Protein AF-A0A8C6WAV9-F1 (afdb_monomer_lite)

Sequence (94 aa):
CVCPFCQRELDEDSLLDHCITYHRSERRPVSCPLCRLLPNESPNTFDGSLIRHLQVSHTLFYDDFIDFDIIEEALFQRVLDRSLLEYVNHSNTT

Foldseek 3Di:
DAAFPPRDDDDPLVNLVCCCPPVVPPWDQDFDPVVVPDPPDDSPSPPTDPNVVCVPPVCVSPVPPPCVVVVVVVVVVVVVVVVVVVVVVVVVVD

pLDDT: mean 74.4, std 13.04, range [47.69, 92.25]

Structure (mmCIF, N/CA/C/O backbone):
data_AF-A0A8C6WAV9-F1
#
_entry.id   AF-A0A8C6WAV9-F1
#
loop_
_atom_site.group_PDB
_atom_site.id
_atom_site.type_symbol
_atom_site.label_atom_id
_atom_site.label_alt_id
_atom_site.label_comp_id
_atom_site.label_asym_id
_atom_site.label_entity_id
_atom_site.label_seq_id
_atom_site.pdbx_PDB_ins_code
_atom_site.Cartn_x
_atom_site.Cartn_y
_atom_site.Cartn_z
_atom_site.occupancy
_atom_site.B_iso_or_equiv
_atom_site.auth_seq_id
_atom_site.auth_comp_id
_atom_site.auth_asym_id
_atom_site.auth_atom_id
_atom_site.pdbx_PDB_model_num
ATOM 1 N N . CYS A 1 1 ? 6.855 -0.416 -14.117 1.00 83.06 1 CYS A N 1
ATOM 2 C CA . CYS A 1 1 ? 7.545 -1.202 -13.068 1.00 83.06 1 CYS A CA 1
ATOM 3 C C . CYS A 1 1 ? 6.982 -2.619 -12.936 1.00 83.06 1 CYS A C 1
ATOM 5 O O . CYS A 1 1 ? 5.868 -2.878 -13.363 1.00 83.06 1 CYS A O 1
ATOM 7 N N . VAL A 1 2 ? 7.745 -3.548 -12.346 1.00 88.44 2 VAL A N 1
ATOM 8 C CA . VAL A 1 2 ? 7.294 -4.934 -12.106 1.00 88.44 2 VAL A CA 1
ATOM 9 C C . VAL A 1 2 ? 7.018 -5.140 -10.618 1.00 88.44 2 VAL A C 1
ATOM 11 O O . VAL A 1 2 ? 7.869 -4.817 -9.786 1.00 88.44 2 VAL A O 1
ATOM 14 N N . CYS A 1 3 ? 5.852 -5.696 -10.276 1.00 89.44 3 CYS A N 1
ATOM 15 C CA . CYS A 1 3 ? 5.521 -6.058 -8.900 1.00 89.44 3 CYS A CA 1
ATOM 16 C C . CYS A 1 3 ? 6.440 -7.186 -8.402 1.00 89.44 3 CYS A C 1
ATOM 18 O O . CYS A 1 3 ? 6.441 -8.275 -8.980 1.00 89.44 3 CYS A O 1
ATOM 20 N N . PRO A 1 4 ? 7.186 -6.997 -7.301 1.00 87.50 4 PRO A N 1
ATOM 21 C CA . PRO A 1 4 ? 8.124 -8.008 -6.823 1.00 87.50 4 PRO A CA 1
ATOM 22 C C . PRO A 1 4 ? 7.437 -9.248 -6.230 1.00 87.50 4 PRO A C 1
ATOM 24 O O . PRO A 1 4 ? 8.072 -10.294 -6.105 1.00 87.50 4 PRO A O 1
ATOM 27 N N . PHE A 1 5 ? 6.148 -9.165 -5.891 1.00 87.19 5 PHE A N 1
ATOM 28 C CA . PHE A 1 5 ? 5.409 -10.267 -5.275 1.00 87.19 5 PHE A CA 1
ATOM 29 C C . PHE A 1 5 ? 4.764 -11.220 -6.281 1.00 87.19 5 PHE A C 1
ATOM 31 O O . PHE A 1 5 ? 4.768 -12.431 -6.043 1.00 87.19 5 PHE A O 1
ATOM 38 N N . CYS A 1 6 ? 4.228 -10.687 -7.384 1.00 92.12 6 CYS A N 1
ATOM 39 C CA . CYS A 1 6 ? 3.481 -11.449 -8.391 1.00 92.12 6 CYS A CA 1
ATOM 40 C C . CYS A 1 6 ? 4.004 -11.285 -9.828 1.00 92.12 6 CYS A C 1
ATOM 42 O O . CYS A 1 6 ? 3.427 -11.857 -10.746 1.00 92.12 6 CYS A O 1
ATOM 44 N N . GLN A 1 7 ? 5.092 -10.531 -10.026 1.00 91.06 7 GLN A N 1
ATOM 45 C CA . GLN A 1 7 ? 5.743 -10.302 -11.324 1.00 91.06 7 GLN A CA 1
ATOM 46 C C . GLN A 1 7 ? 4.848 -9.630 -12.381 1.00 91.06 7 GLN A C 1
ATOM 48 O O . GLN A 1 7 ? 5.136 -9.691 -13.573 1.00 91.06 7 GLN A O 1
ATOM 53 N N . ARG A 1 8 ? 3.768 -8.960 -11.960 1.00 91.12 8 ARG A N 1
ATOM 54 C CA . ARG A 1 8 ? 2.884 -8.206 -12.855 1.00 91.12 8 ARG A CA 1
ATOM 55 C C . ARG A 1 8 ? 3.527 -6.888 -13.281 1.00 91.12 8 ARG A C 1
ATOM 57 O O . ARG A 1 8 ? 4.040 -6.155 -12.434 1.00 91.12 8 ARG A O 1
ATOM 64 N N . GLU A 1 9 ? 3.458 -6.581 -14.571 1.00 92.25 9 GLU A N 1
ATOM 65 C CA . GLU A 1 9 ? 3.845 -5.276 -15.112 1.00 92.25 9 GLU A CA 1
ATOM 66 C C . GLU A 1 9 ? 2.744 -4.246 -14.835 1.00 92.25 9 GLU A C 1
ATOM 68 O O . GLU A 1 9 ? 1.566 -4.496 -15.097 1.00 92.25 9 GLU A O 1
ATOM 73 N N . LEU A 1 10 ? 3.133 -3.120 -14.243 1.00 89.06 10 LEU A N 1
ATOM 74 C CA . LEU A 1 10 ? 2.261 -2.037 -13.792 1.00 89.06 10 LEU A CA 1
ATOM 75 C C . LEU A 1 10 ? 2.946 -0.697 -14.058 1.00 89.06 10 LEU A C 1
ATOM 77 O O . LEU A 1 10 ? 4.178 -0.612 -14.029 1.00 89.06 10 LEU A O 1
ATOM 81 N N . ASP A 1 11 ? 2.169 0.360 -14.247 1.00 86.75 11 ASP A N 1
ATOM 82 C CA . ASP A 1 11 ? 2.686 1.728 -14.224 1.00 86.75 11 ASP A CA 1
ATOM 83 C C . ASP A 1 11 ? 3.282 2.067 -12.847 1.00 86.75 11 ASP A C 1
ATOM 85 O O . ASP A 1 11 ? 2.978 1.417 -11.841 1.00 86.75 11 ASP A O 1
ATOM 89 N N . GLU A 1 12 ? 4.179 3.052 -12.800 1.00 80.69 12 GLU A N 1
ATOM 90 C CA . GLU A 1 12 ? 4.847 3.457 -11.555 1.00 80.69 12 GLU A CA 1
ATOM 91 C C . GLU A 1 12 ? 3.845 3.916 -10.496 1.00 80.69 12 GLU A C 1
ATOM 93 O O . GLU A 1 12 ? 3.930 3.466 -9.352 1.00 80.69 12 GLU A O 1
ATOM 98 N N . ASP A 1 13 ? 2.850 4.702 -10.906 1.00 78.44 13 ASP A N 1
ATOM 99 C CA . ASP A 1 13 ? 1.765 5.164 -10.045 1.00 78.44 13 ASP A CA 1
ATOM 100 C C . ASP A 1 13 ? 0.928 3.981 -9.526 1.00 78.44 13 ASP A C 1
ATOM 102 O O . ASP A 1 13 ? 0.725 3.805 -8.327 1.00 78.44 13 ASP A O 1
ATOM 106 N N . SER A 1 14 ? 0.544 3.060 -10.412 1.00 83.75 14 SER A N 1
ATOM 107 C CA . SER A 1 14 ? -0.344 1.937 -10.064 1.00 83.75 14 SER A CA 1
ATOM 108 C C . SER A 1 14 ? 0.310 0.856 -9.194 1.00 83.75 14 SER A C 1
ATOM 110 O O . SER A 1 14 ? -0.377 -0.012 -8.648 1.00 83.75 14 SER A O 1
ATOM 112 N N . LEU A 1 15 ? 1.639 0.862 -9.062 1.00 85.81 15 LEU A N 1
ATOM 113 C CA . LEU A 1 15 ? 2.360 -0.156 -8.306 1.00 85.81 15 LEU A CA 1
ATOM 114 C C . LEU A 1 15 ? 2.045 -0.097 -6.804 1.00 85.81 15 LEU A C 1
ATOM 116 O O . LEU A 1 15 ? 1.941 -1.149 -6.165 1.00 85.81 15 LEU A O 1
ATOM 120 N N . LEU A 1 16 ? 1.916 1.110 -6.247 1.00 81.00 16 LEU A N 1
ATOM 121 C CA . LEU A 1 16 ? 1.641 1.318 -4.826 1.00 81.00 16 LEU A CA 1
ATOM 122 C C . LEU A 1 16 ? 0.281 0.727 -4.444 1.00 81.00 16 LEU A C 1
ATOM 124 O O . LEU A 1 16 ? 0.225 -0.152 -3.580 1.00 81.00 16 LEU A O 1
ATOM 128 N N . ASP A 1 17 ? -0.778 1.163 -5.134 1.00 84.69 17 ASP A N 1
ATOM 129 C CA . ASP A 1 17 ? -2.146 0.664 -4.951 1.00 84.69 17 ASP A CA 1
ATOM 130 C C . ASP A 1 17 ? -2.192 -0.862 -5.076 1.00 84.69 17 ASP A C 1
ATOM 132 O O . ASP A 1 17 ? -2.653 -1.560 -4.173 1.00 84.69 17 ASP A O 1
ATOM 136 N N . HIS A 1 18 ? -1.602 -1.405 -6.143 1.00 89.50 18 HIS A N 1
ATOM 137 C CA . HIS A 1 18 ? -1.580 -2.844 -6.354 1.00 89.50 18 HIS A CA 1
ATOM 138 C C . HIS A 1 18 ? -0.929 -3.598 -5.181 1.00 89.50 18 HIS A C 1
ATOM 140 O O . HIS A 1 18 ? -1.454 -4.613 -4.714 1.00 89.50 18 HIS A O 1
ATOM 146 N N . CYS A 1 19 ? 0.213 -3.123 -4.683 1.00 86.00 19 CYS A N 1
ATOM 147 C CA . CYS A 1 19 ? 0.901 -3.780 -3.577 1.00 86.00 19 CYS A CA 1
ATOM 148 C C . CYS A 1 19 ? 0.088 -3.700 -2.274 1.00 86.00 19 CYS A C 1
ATOM 150 O O . CYS A 1 19 ? 0.009 -4.692 -1.547 1.00 86.00 19 CYS A O 1
ATOM 152 N N . ILE A 1 20 ? -0.545 -2.561 -1.985 1.00 80.19 20 ILE A N 1
ATOM 153 C CA . ILE A 1 20 ? -1.361 -2.381 -0.775 1.00 80.19 20 ILE A CA 1
ATOM 154 C C . ILE A 1 20 ? -2.647 -3.212 -0.849 1.00 80.19 20 ILE A C 1
ATOM 156 O O . ILE A 1 20 ? -3.018 -3.832 0.145 1.00 80.19 20 ILE A O 1
ATOM 160 N N . THR A 1 21 ? -3.294 -3.282 -2.011 1.00 84.31 21 THR A N 1
ATOM 161 C CA . THR A 1 21 ? -4.581 -3.966 -2.193 1.00 84.31 21 THR A CA 1
ATOM 162 C C . THR A 1 21 ? -4.424 -5.485 -2.254 1.00 84.31 21 THR A C 1
ATOM 164 O O . THR A 1 21 ? -5.149 -6.216 -1.579 1.00 84.31 21 THR A O 1
ATOM 167 N N . TYR A 1 22 ? -3.447 -5.989 -3.011 1.00 86.62 22 TYR A N 1
ATOM 168 C CA . TYR A 1 22 ? -3.315 -7.429 -3.278 1.00 86.62 22 TYR A CA 1
ATOM 169 C C . TYR A 1 22 ? -2.250 -8.125 -2.425 1.00 86.62 22 TYR A C 1
ATOM 171 O O . TYR A 1 22 ? -2.268 -9.350 -2.293 1.00 86.62 22 TYR A O 1
ATOM 179 N N . HIS A 1 23 ? -1.325 -7.369 -1.828 1.00 87.69 23 HIS A N 1
ATOM 180 C CA . HIS A 1 23 ? -0.178 -7.917 -1.100 1.00 87.69 23 HIS A CA 1
ATOM 181 C C . HIS A 1 23 ? -0.024 -7.348 0.322 1.00 87.69 23 HIS A C 1
ATOM 183 O O . HIS A 1 23 ? 1.036 -7.489 0.928 1.00 87.69 23 HIS A O 1
ATOM 189 N N . ARG A 1 24 ? -1.093 -6.787 0.914 1.00 77.94 24 ARG A N 1
ATOM 190 C CA . ARG A 1 24 ? -1.099 -6.210 2.278 1.00 77.94 24 ARG A CA 1
ATOM 191 C C . ARG A 1 24 ? -0.499 -7.119 3.354 1.00 77.94 24 ARG A C 1
ATOM 193 O O . ARG A 1 24 ? 0.155 -6.646 4.280 1.00 77.94 24 ARG A O 1
ATOM 200 N N . SER A 1 25 ? -0.765 -8.421 3.262 1.00 77.56 25 SER A N 1
ATOM 201 C CA . SER A 1 25 ? -0.346 -9.423 4.253 1.00 77.56 25 SER A CA 1
ATOM 202 C C . SER A 1 25 ? 1.002 -10.073 3.935 1.00 77.56 25 SER A C 1
ATOM 204 O O . SER A 1 25 ? 1.480 -10.901 4.711 1.00 77.56 25 SER A O 1
ATOM 206 N N . GLU A 1 26 ? 1.613 -9.722 2.807 1.00 80.50 26 GLU A N 1
ATOM 207 C CA . GLU A 1 26 ? 2.854 -10.320 2.341 1.00 80.50 26 GLU A CA 1
ATOM 208 C C . GLU A 1 26 ? 4.040 -9.823 3.182 1.00 80.50 26 GLU A C 1
ATOM 210 O O . GLU A 1 26 ? 4.231 -8.625 3.402 1.00 80.50 26 GLU A O 1
ATOM 215 N N . ARG A 1 27 ? 4.847 -10.764 3.683 1.00 74.81 27 ARG A N 1
ATOM 216 C CA . ARG A 1 27 ? 5.996 -10.474 4.566 1.00 74.81 27 ARG A CA 1
ATOM 217 C C . ARG A 1 27 ? 7.339 -10.834 3.950 1.00 74.81 27 ARG A C 1
ATOM 219 O O . ARG A 1 27 ? 8.366 -10.696 4.610 1.00 74.81 27 ARG A O 1
ATOM 226 N N . ARG A 1 28 ? 7.335 -11.324 2.708 1.00 82.06 28 ARG A N 1
ATOM 227 C CA . ARG A 1 28 ? 8.559 -11.696 2.005 1.00 82.06 28 ARG A CA 1
ATOM 228 C C . ARG A 1 28 ? 9.467 -10.469 1.850 1.00 82.06 28 ARG A C 1
ATOM 230 O O . ARG A 1 28 ? 8.983 -9.422 1.412 1.00 82.06 28 ARG A O 1
ATOM 237 N N . PRO A 1 29 ? 10.763 -10.587 2.183 1.00 75.69 29 PRO A N 1
ATOM 238 C CA . PRO A 1 29 ? 11.716 -9.518 1.943 1.00 75.69 29 PRO A CA 1
ATOM 239 C C . PRO A 1 29 ? 11.901 -9.365 0.434 1.00 75.69 29 PRO A C 1
ATOM 241 O O . PRO A 1 29 ? 12.276 -10.310 -0.260 1.00 75.69 29 PRO A O 1
ATOM 244 N N . VAL A 1 30 ? 11.609 -8.177 -0.081 1.00 83.38 30 VAL A N 1
ATOM 245 C CA . VAL A 1 30 ? 11.745 -7.846 -1.500 1.00 83.38 30 VAL A CA 1
ATOM 246 C C . VAL A 1 30 ? 12.281 -6.427 -1.644 1.00 83.38 30 VAL A C 1
ATOM 248 O O . VAL A 1 30 ? 12.012 -5.560 -0.814 1.00 83.38 30 VAL A O 1
ATOM 251 N N . SER A 1 31 ? 13.047 -6.178 -2.703 1.00 82.00 31 SER A N 1
ATOM 252 C CA . SER A 1 31 ? 13.558 -4.839 -2.996 1.00 82.00 31 SER A CA 1
ATOM 253 C C . SER A 1 31 ? 12.474 -3.962 -3.619 1.00 82.00 31 SER A C 1
ATOM 255 O O . SER A 1 31 ? 11.732 -4.417 -4.490 1.00 82.00 31 SER A O 1
ATOM 257 N N . CYS A 1 32 ? 12.434 -2.689 -3.226 1.00 82.38 32 CYS A N 1
ATOM 258 C CA . CYS A 1 32 ? 11.574 -1.705 -3.870 1.00 82.38 32 CYS A CA 1
ATOM 259 C C . CYS A 1 32 ? 12.038 -1.457 -5.317 1.00 82.38 32 CYS A C 1
ATOM 261 O O . CYS A 1 32 ? 13.209 -1.122 -5.528 1.00 82.38 32 CYS A O 1
ATOM 263 N N . PRO A 1 33 ? 11.164 -1.617 -6.326 1.00 81.88 33 PRO A N 1
ATOM 264 C CA . PRO A 1 33 ? 11.527 -1.352 -7.714 1.00 81.88 33 PRO A CA 1
ATOM 26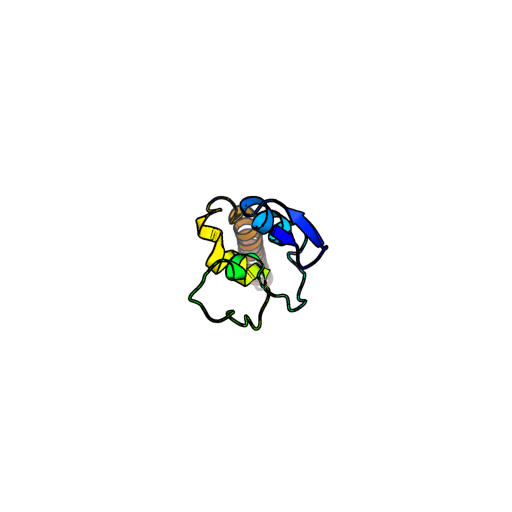5 C C . PRO A 1 33 ? 11.594 0.152 -8.035 1.00 81.88 33 PRO A C 1
ATOM 267 O O . PRO A 1 33 ? 12.311 0.511 -8.963 1.00 81.88 33 PRO A O 1
ATOM 270 N N . LEU A 1 34 ? 10.922 1.019 -7.262 1.00 79.44 34 LEU A N 1
ATOM 271 C CA . LEU A 1 34 ? 10.909 2.477 -7.471 1.00 79.44 34 LEU A CA 1
ATOM 272 C C . LEU A 1 34 ? 12.212 3.146 -7.002 1.00 79.44 34 LEU A C 1
ATOM 274 O O . LEU A 1 34 ? 12.728 4.041 -7.664 1.00 79.44 34 LEU A O 1
ATOM 278 N N . CYS A 1 35 ? 12.816 2.660 -5.911 1.00 78.88 35 CYS A N 1
ATOM 279 C CA . CYS A 1 35 ? 14.083 3.204 -5.400 1.00 78.88 35 CYS A CA 1
ATOM 280 C C . CYS A 1 35 ? 15.277 3.008 -6.342 1.00 78.88 35 CYS A C 1
ATOM 282 O O . CYS A 1 35 ? 16.297 3.664 -6.172 1.00 78.88 35 CYS A O 1
ATOM 284 N N . ARG A 1 36 ? 15.180 2.115 -7.336 1.00 67.44 36 ARG A N 1
ATOM 285 C CA . ARG A 1 36 ? 16.264 1.881 -8.307 1.00 67.44 36 ARG A CA 1
ATOM 286 C C . ARG A 1 36 ? 16.508 3.069 -9.239 1.00 67.44 36 ARG A C 1
ATOM 288 O O . ARG A 1 36 ? 17.537 3.096 -9.906 1.00 67.44 36 ARG A O 1
ATOM 295 N N . LEU A 1 37 ? 15.571 4.012 -9.308 1.00 62.47 37 LEU A N 1
ATOM 296 C CA . LEU A 1 37 ? 15.631 5.163 -10.208 1.00 62.47 37 LEU A CA 1
ATOM 297 C C . LEU A 1 37 ? 16.327 6.383 -9.583 1.00 62.47 37 LEU A C 1
ATOM 299 O O . LEU A 1 37 ? 16.561 7.364 -10.285 1.00 62.47 37 LEU A O 1
ATOM 303 N N . LEU A 1 38 ? 16.692 6.331 -8.295 1.00 59.78 38 LEU A N 1
ATOM 304 C CA . LEU A 1 38 ? 17.385 7.423 -7.611 1.00 59.78 38 LEU A CA 1
ATOM 305 C C . LEU A 1 38 ? 18.911 7.188 -7.635 1.00 59.78 38 LEU A C 1
ATOM 307 O O . LEU A 1 38 ? 19.389 6.226 -7.035 1.00 59.78 38 LEU A O 1
ATOM 311 N N . PRO A 1 39 ? 19.703 8.046 -8.310 1.00 47.69 39 PRO A N 1
ATOM 312 C CA . PRO A 1 39 ? 21.125 7.790 -8.565 1.00 47.69 39 PRO A CA 1
ATOM 313 C C . PRO A 1 39 ? 22.051 7.907 -7.340 1.00 47.69 39 PRO A C 1
ATOM 315 O O . PRO A 1 39 ? 23.221 7.537 -7.432 1.00 47.69 39 PRO A O 1
ATOM 318 N N . ASN A 1 40 ? 21.567 8.411 -6.200 1.00 52.97 40 ASN A N 1
ATOM 319 C CA . ASN A 1 40 ? 22.425 8.867 -5.097 1.00 52.97 40 ASN A CA 1
ATOM 320 C C . ASN A 1 40 ? 22.147 8.178 -3.759 1.00 52.97 40 ASN A C 1
ATOM 322 O O . ASN A 1 40 ? 22.837 8.455 -2.778 1.00 52.97 40 ASN A O 1
ATOM 326 N N . GLU A 1 41 ? 21.150 7.303 -3.697 1.00 49.44 41 GLU A N 1
ATOM 327 C CA . GLU A 1 41 ? 20.720 6.709 -2.440 1.00 49.44 41 GLU A CA 1
ATOM 328 C C . GLU A 1 41 ? 21.077 5.232 -2.479 1.00 49.44 41 GLU A C 1
ATOM 330 O O . GLU A 1 41 ? 20.552 4.463 -3.285 1.00 49.44 41 GLU A O 1
ATOM 335 N N . SER A 1 42 ? 22.042 4.851 -1.636 1.00 50.97 42 SER A N 1
ATOM 336 C CA . SER A 1 42 ? 22.361 3.464 -1.303 1.00 50.97 42 SER A CA 1
ATOM 337 C C . SER A 1 42 ? 21.063 2.662 -1.281 1.00 50.97 42 SER A C 1
ATOM 339 O O . SER A 1 42 ? 20.124 3.156 -0.653 1.00 50.97 42 SER A O 1
ATOM 341 N N . PRO A 1 43 ? 20.971 1.486 -1.939 1.00 53.94 43 PRO A N 1
ATOM 342 C CA . PRO A 1 43 ? 19.732 0.720 -1.993 1.00 53.94 43 PRO A CA 1
ATOM 343 C C . PRO A 1 43 ? 19.317 0.511 -0.551 1.00 53.94 43 PRO A C 1
ATOM 345 O O . PRO A 1 43 ? 19.990 -0.232 0.156 1.00 53.94 43 PRO A O 1
ATOM 348 N N . ASN A 1 44 ? 18.333 1.279 -0.080 1.00 54.47 44 ASN A N 1
ATOM 349 C CA . ASN A 1 44 ? 18.045 1.348 1.337 1.00 54.47 44 ASN A CA 1
ATOM 350 C C . ASN A 1 44 ? 17.524 -0.038 1.667 1.00 54.47 44 ASN A C 1
ATOM 352 O O . ASN A 1 44 ? 16.404 -0.381 1.283 1.00 54.47 44 ASN A O 1
ATOM 356 N N . THR A 1 45 ? 18.408 -0.872 2.215 1.00 52.34 45 THR A N 1
ATOM 357 C CA . THR A 1 45 ? 18.184 -2.287 2.458 1.00 52.34 45 THR A CA 1
ATOM 358 C C . THR A 1 45 ? 17.143 -2.323 3.547 1.00 52.34 45 THR A C 1
ATOM 360 O O . THR A 1 45 ? 17.440 -2.265 4.737 1.00 52.34 45 THR A O 1
ATOM 363 N N . PHE A 1 46 ? 15.890 -2.238 3.129 1.00 58.94 46 PHE A N 1
ATOM 364 C CA . PHE A 1 46 ? 14.804 -2.095 4.053 1.00 58.94 46 PHE A CA 1
ATOM 365 C C . PHE A 1 46 ? 14.564 -3.473 4.640 1.00 58.94 46 PHE A C 1
ATOM 367 O O . PHE A 1 46 ? 14.058 -4.369 3.969 1.00 58.94 46 PHE A O 1
ATOM 374 N N . ASP A 1 47 ? 14.945 -3.634 5.900 1.00 55.16 47 ASP A N 1
ATOM 375 C CA . ASP A 1 47 ? 14.813 -4.867 6.678 1.00 55.16 47 ASP A CA 1
ATOM 376 C C . ASP A 1 47 ? 13.344 -5.166 7.062 1.00 55.16 47 ASP A C 1
ATOM 378 O O . ASP A 1 47 ? 13.040 -5.772 8.083 1.00 55.16 47 ASP A O 1
ATOM 382 N N . GLY A 1 48 ? 12.376 -4.671 6.285 1.00 63.44 48 GLY A N 1
ATOM 383 C CA . GLY A 1 48 ? 10.962 -4.710 6.636 1.00 63.44 48 GLY A CA 1
ATOM 384 C C . GLY A 1 48 ? 10.022 -4.886 5.448 1.00 63.44 48 GLY A C 1
ATOM 385 O O . GLY A 1 48 ? 10.427 -5.046 4.303 1.00 63.44 48 GLY A O 1
ATOM 386 N N . SER A 1 49 ? 8.719 -4.840 5.734 1.00 76.06 49 SER A N 1
ATOM 387 C CA . SER A 1 49 ? 7.658 -4.961 4.726 1.00 76.06 49 SER A CA 1
ATOM 388 C C . SER A 1 49 ? 7.757 -3.882 3.640 1.00 76.06 49 SER A C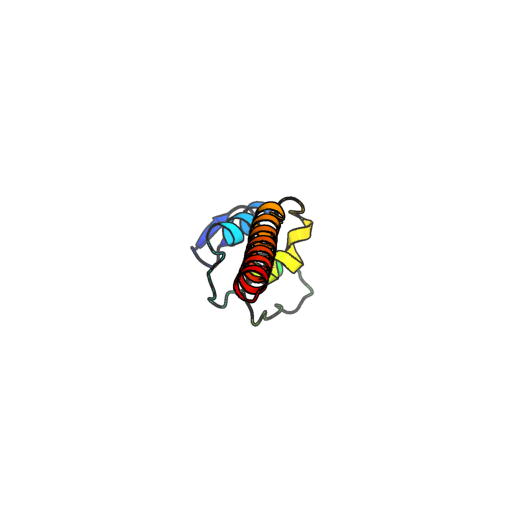 1
ATOM 390 O O . SER A 1 49 ? 7.575 -2.700 3.935 1.00 76.06 49 SER A O 1
ATOM 392 N N . LEU A 1 50 ? 7.964 -4.285 2.380 1.00 79.06 50 LEU A N 1
ATOM 393 C CA . LEU A 1 50 ? 7.947 -3.378 1.225 1.00 79.06 50 LEU A CA 1
ATOM 394 C C . LEU A 1 50 ? 6.715 -2.460 1.228 1.00 79.06 50 LEU A C 1
ATOM 396 O O . LEU A 1 50 ? 6.838 -1.290 0.889 1.00 79.06 50 LEU A O 1
ATOM 400 N N . ILE A 1 51 ? 5.560 -2.963 1.675 1.00 80.75 51 ILE A N 1
ATOM 401 C CA . ILE A 1 51 ? 4.321 -2.185 1.793 1.00 80.75 51 ILE A CA 1
ATOM 402 C C . ILE A 1 51 ? 4.525 -0.958 2.683 1.00 80.75 51 ILE A C 1
ATOM 404 O O . ILE A 1 51 ? 4.227 0.157 2.271 1.00 80.75 51 ILE A O 1
ATOM 408 N N . ARG A 1 52 ? 5.121 -1.141 3.867 1.00 79.19 52 ARG A N 1
ATOM 409 C CA . ARG A 1 52 ? 5.429 -0.037 4.786 1.00 79.19 52 ARG A CA 1
ATOM 410 C C . ARG A 1 52 ? 6.396 0.965 4.163 1.00 79.19 52 ARG A C 1
ATOM 412 O O . ARG A 1 52 ? 6.237 2.161 4.357 1.00 79.19 52 ARG A O 1
ATOM 419 N N . HIS A 1 53 ? 7.408 0.485 3.445 1.00 84.44 53 HIS A N 1
ATOM 420 C CA . HIS A 1 53 ? 8.357 1.368 2.772 1.00 84.44 53 HIS A CA 1
ATOM 421 C C . HIS A 1 53 ? 7.666 2.211 1.690 1.00 84.44 53 HIS A C 1
ATOM 423 O O . HIS A 1 53 ? 7.802 3.430 1.686 1.00 84.44 53 HIS A O 1
ATOM 429 N N . LEU A 1 54 ? 6.861 1.582 0.834 1.00 80.81 54 LEU A N 1
ATOM 430 C CA . LEU A 1 54 ? 6.079 2.264 -0.192 1.00 80.81 54 LEU A CA 1
ATOM 431 C C . LEU A 1 54 ? 5.121 3.311 0.420 1.00 80.81 54 LEU A C 1
ATOM 433 O O . LEU A 1 54 ? 5.049 4.433 -0.069 1.00 80.81 54 LEU A O 1
ATOM 437 N N . GLN A 1 55 ? 4.480 2.994 1.549 1.00 76.81 55 GLN A N 1
ATOM 438 C CA . GLN A 1 55 ? 3.581 3.892 2.290 1.00 76.81 55 GLN A CA 1
ATOM 439 C C . GLN A 1 55 ? 4.247 5.054 3.037 1.00 76.81 55 GLN A C 1
ATOM 441 O O . GLN A 1 55 ? 3.534 5.910 3.554 1.00 76.81 55 GLN A O 1
ATOM 446 N N . VAL A 1 56 ? 5.571 5.080 3.174 1.00 76.44 56 VAL A N 1
ATOM 447 C CA . VAL A 1 56 ? 6.289 6.184 3.844 1.00 76.44 56 VAL A CA 1
ATOM 448 C C . VAL A 1 56 ? 7.118 6.974 2.839 1.00 76.44 56 VAL A C 1
ATOM 450 O O . VAL A 1 56 ? 7.229 8.190 2.946 1.00 76.44 56 VAL A O 1
ATOM 453 N N . SER A 1 57 ? 7.711 6.282 1.867 1.00 78.69 57 SER A N 1
ATOM 454 C CA . SER A 1 57 ? 8.644 6.863 0.902 1.00 78.69 57 SER A CA 1
ATOM 455 C C . SER A 1 57 ? 7.993 7.226 -0.434 1.00 78.69 57 SER A C 1
ATOM 457 O O . SER A 1 57 ? 8.547 8.048 -1.155 1.00 78.69 57 SER A O 1
ATOM 459 N N . HIS A 1 58 ? 6.839 6.638 -0.775 1.00 80.00 58 HIS A N 1
ATOM 460 C CA . HIS A 1 58 ? 6.209 6.788 -2.095 1.00 80.00 58 HIS A CA 1
ATOM 461 C C . HIS A 1 58 ? 4.719 7.184 -2.046 1.00 80.00 58 HIS A C 1
ATOM 463 O O . HIS A 1 58 ? 4.089 7.329 -3.087 1.00 80.00 58 HIS A O 1
ATOM 469 N N . THR A 1 59 ? 4.162 7.437 -0.862 1.00 69.81 59 THR A N 1
ATOM 470 C CA . THR A 1 59 ? 2.781 7.919 -0.637 1.00 69.81 59 THR A CA 1
ATOM 471 C C . THR A 1 59 ? 2.558 9.378 -0.995 1.00 69.81 59 THR A C 1
ATOM 473 O O . THR A 1 59 ? 1.411 9.761 -1.173 1.0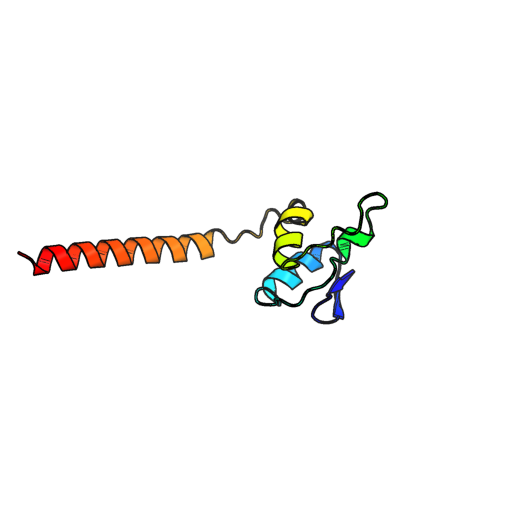0 69.81 59 THR A O 1
ATOM 476 N N . LEU A 1 60 ? 3.610 10.192 -1.153 1.00 58.78 60 LEU A N 1
ATOM 477 C CA . LEU A 1 60 ? 3.464 11.588 -1.602 1.00 58.78 60 LEU A CA 1
ATOM 478 C C . LEU A 1 60 ? 2.795 11.705 -2.987 1.00 58.78 60 LEU A C 1
ATOM 480 O O . LEU A 1 60 ? 2.316 12.776 -3.338 1.00 58.78 60 LEU A O 1
ATOM 484 N N . PHE A 1 61 ? 2.734 10.613 -3.754 1.00 53.53 61 PHE A N 1
ATOM 485 C CA . PHE A 1 61 ? 2.017 10.534 -5.029 1.00 53.53 61 PHE A CA 1
ATOM 486 C C . PHE A 1 61 ? 0.560 10.040 -4.893 1.00 53.53 61 PHE A C 1
ATOM 488 O O . PHE A 1 61 ? -0.156 9.993 -5.884 1.00 53.53 61 PHE A O 1
ATOM 495 N N . TYR A 1 62 ? 0.119 9.663 -3.686 1.00 54.97 62 TYR A N 1
ATOM 496 C CA . TYR A 1 62 ? -1.116 8.911 -3.407 1.00 54.97 62 TYR A CA 1
ATOM 497 C C . TYR A 1 62 ? -1.748 9.328 -2.062 1.00 54.97 62 TYR A C 1
ATOM 499 O O . TYR A 1 62 ? -2.060 8.494 -1.211 1.00 54.97 62 TYR A O 1
A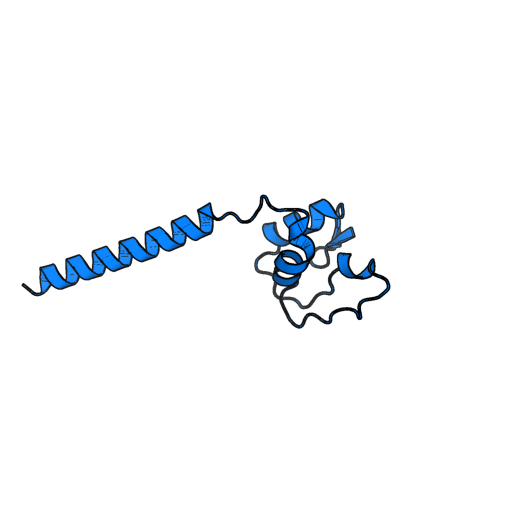TOM 507 N N . ASP A 1 63 ? -1.940 10.631 -1.862 1.00 49.91 63 ASP A N 1
ATOM 508 C CA . ASP A 1 63 ? -2.538 11.229 -0.651 1.00 49.91 63 ASP A CA 1
ATOM 509 C C . ASP A 1 63 ? -3.984 10.748 -0.352 1.00 49.91 63 ASP A C 1
ATOM 511 O O . ASP A 1 63 ? -4.512 11.001 0.723 1.00 49.91 63 ASP A O 1
ATOM 515 N N . ASP A 1 64 ? -4.617 9.998 -1.261 1.00 54.62 64 ASP A N 1
ATOM 516 C CA . ASP A 1 64 ? -6.045 9.638 -1.200 1.00 54.62 64 ASP A CA 1
ATOM 517 C C . ASP A 1 64 ? -6.351 8.274 -0.536 1.00 54.62 64 ASP A C 1
ATOM 519 O O . ASP A 1 64 ? -7.508 7.951 -0.301 1.00 54.62 64 ASP A O 1
ATOM 523 N N . PHE A 1 65 ? -5.342 7.443 -0.223 1.00 50.69 65 PHE A N 1
ATOM 524 C CA . PHE A 1 65 ? -5.563 6.020 0.121 1.00 50.69 65 PHE A CA 1
ATOM 525 C C . PHE A 1 65 ? -5.171 5.600 1.546 1.00 50.69 65 PHE A C 1
ATOM 527 O O . PHE A 1 65 ? -5.010 4.405 1.828 1.00 50.69 65 PHE A O 1
ATOM 534 N N . ILE A 1 66 ? -5.030 6.545 2.484 1.00 55.12 66 ILE A N 1
ATOM 535 C CA . ILE A 1 66 ? -5.258 6.168 3.883 1.00 55.12 66 ILE A CA 1
ATOM 536 C C . ILE A 1 66 ? -6.766 6.131 4.060 1.00 55.12 66 ILE A C 1
ATOM 538 O O . ILE A 1 66 ? -7.400 7.154 4.292 1.00 55.12 66 ILE A O 1
ATOM 542 N N . ASP A 1 67 ? -7.323 4.930 3.941 1.00 56.97 67 ASP A N 1
ATOM 543 C CA . ASP A 1 67 ? -8.698 4.625 4.319 1.00 56.97 67 ASP A CA 1
ATOM 544 C C . ASP A 1 67 ? -8.806 4.759 5.850 1.00 56.97 67 ASP A C 1
ATOM 546 O O . ASP A 1 67 ? -8.762 3.788 6.615 1.00 56.97 67 ASP A O 1
ATOM 550 N N . PHE A 1 68 ? -8.806 6.012 6.314 1.00 54.59 68 PHE A N 1
ATOM 551 C CA . PHE A 1 68 ? -9.017 6.372 7.709 1.00 54.59 68 PHE A CA 1
ATOM 552 C C . PHE A 1 68 ? -10.347 5.795 8.186 1.00 54.59 68 PHE A C 1
ATOM 554 O O . PHE A 1 68 ? -10.418 5.400 9.339 1.00 54.59 68 PHE A O 1
ATOM 561 N N . ASP A 1 69 ? -11.326 5.640 7.293 1.00 55.09 69 ASP A N 1
ATOM 562 C CA . ASP A 1 69 ? -12.650 5.080 7.562 1.00 55.09 69 ASP A CA 1
ATOM 563 C C . ASP A 1 69 ? -12.571 3.652 8.139 1.00 55.09 69 ASP A C 1
ATOM 565 O O . ASP A 1 69 ? -13.103 3.375 9.214 1.00 55.09 69 ASP A O 1
ATOM 569 N N . ILE A 1 70 ? -11.780 2.760 7.521 1.00 59.16 70 ILE A N 1
ATOM 570 C CA . ILE A 1 70 ? -11.619 1.368 7.990 1.00 59.16 70 ILE A CA 1
ATOM 571 C C . ILE A 1 70 ? -10.909 1.304 9.353 1.00 59.16 70 ILE A C 1
ATOM 573 O O . ILE A 1 70 ? -11.205 0.444 10.189 1.00 59.16 70 ILE A O 1
ATOM 577 N N . ILE A 1 71 ? -9.927 2.179 9.582 1.00 63.88 71 ILE A N 1
ATOM 578 C CA . ILE A 1 71 ? -9.182 2.218 10.849 1.00 63.88 71 ILE A CA 1
ATOM 579 C C . ILE A 1 71 ? -10.044 2.851 11.947 1.00 63.88 71 ILE A C 1
ATOM 581 O O . ILE A 1 71 ? -10.055 2.362 13.077 1.00 63.88 71 ILE A O 1
ATOM 585 N N . GLU A 1 72 ? -10.779 3.906 11.612 1.00 66.88 72 GLU A N 1
ATOM 586 C CA . GLU A 1 72 ? -11.659 4.653 12.497 1.00 66.88 72 GLU A CA 1
ATOM 587 C C . GLU A 1 72 ? -12.835 3.791 12.963 1.00 66.88 72 GLU A C 1
ATOM 589 O O . GLU A 1 72 ? -13.035 3.663 14.171 1.00 66.88 72 GLU A O 1
ATOM 594 N N . GLU A 1 73 ? -13.548 3.111 12.060 1.00 70.44 73 GLU A N 1
ATOM 595 C CA . GLU A 1 73 ? -14.676 2.249 12.430 1.00 70.44 73 GLU A CA 1
ATOM 596 C C . GLU A 1 73 ? -14.229 1.114 13.366 1.00 70.44 73 GLU A C 1
ATOM 598 O O . GLU A 1 73 ? -14.826 0.888 14.425 1.00 70.44 73 GLU A O 1
ATOM 603 N N . ALA A 1 74 ? -13.121 0.440 13.038 1.00 71.06 74 ALA A N 1
ATOM 604 C CA . ALA A 1 74 ? -12.579 -0.634 13.866 1.00 71.06 74 ALA A CA 1
ATOM 605 C C . ALA A 1 74 ? -12.125 -0.141 15.254 1.00 71.06 74 ALA A C 1
ATOM 607 O O . ALA A 1 74 ? -12.218 -0.880 16.242 1.00 71.06 74 ALA A O 1
ATOM 608 N N . LEU A 1 75 ? -11.634 1.098 15.351 1.00 78.88 75 LEU A N 1
ATOM 609 C CA . LEU A 1 75 ? -11.274 1.728 16.621 1.00 78.88 75 LEU A CA 1
ATOM 610 C C . LEU A 1 75 ? -12.516 2.151 17.416 1.00 78.88 75 LEU A C 1
ATOM 612 O O . LEU A 1 75 ? -12.583 1.847 18.608 1.00 78.88 75 LEU A O 1
ATOM 616 N N . PHE A 1 76 ? -13.517 2.770 16.785 1.00 79.06 76 PHE A N 1
ATOM 617 C CA . PHE A 1 76 ? -14.773 3.151 17.437 1.00 79.06 76 PHE A CA 1
ATOM 618 C C . PHE A 1 76 ? -15.510 1.939 17.996 1.00 79.06 76 PHE A C 1
ATOM 620 O O . PHE A 1 76 ? -15.898 1.953 19.164 1.00 79.06 76 PHE A O 1
ATOM 627 N N . GLN A 1 77 ? -15.643 0.867 17.212 1.00 80.38 77 GLN A N 1
ATOM 628 C CA . GLN A 1 77 ? -16.284 -0.367 17.668 1.00 80.38 77 GLN A CA 1
ATOM 629 C C . GLN A 1 77 ? -15.576 -0.950 18.896 1.00 80.38 77 GLN A C 1
ATOM 631 O O . GLN A 1 77 ? -16.232 -1.329 19.864 1.00 80.38 77 GLN A O 1
ATOM 636 N N . ARG A 1 78 ? -14.235 -0.949 18.917 1.00 81.19 78 ARG A N 1
ATOM 637 C CA . ARG A 1 78 ? -13.460 -1.411 20.082 1.00 81.19 78 ARG A CA 1
ATOM 638 C C . ARG A 1 78 ? -13.671 -0.553 21.324 1.00 81.19 78 ARG A C 1
ATOM 640 O O . ARG A 1 78 ? -13.714 -1.091 22.429 1.00 81.19 78 ARG A O 1
ATOM 647 N N . VAL A 1 79 ? -13.755 0.766 21.165 1.00 87.31 79 VAL A N 1
ATOM 648 C CA . VAL A 1 79 ? -13.989 1.683 22.289 1.00 87.31 79 VAL A CA 1
ATOM 649 C C . VAL A 1 79 ? -15.404 1.499 22.842 1.00 87.31 79 VAL A C 1
ATOM 651 O O . VAL A 1 79 ? -15.563 1.376 24.055 1.00 87.31 79 VAL A O 1
ATOM 654 N N . LEU A 1 80 ? -16.413 1.409 21.970 1.00 86.56 80 LEU A N 1
ATOM 655 C CA . LEU A 1 80 ? -17.812 1.207 22.358 1.00 86.56 80 LEU A CA 1
ATOM 656 C C . LEU A 1 80 ? -18.030 -0.131 23.071 1.00 86.56 80 LEU A C 1
ATOM 658 O O . LEU A 1 80 ? -18.652 -0.151 24.133 1.00 86.56 80 LEU A O 1
ATOM 662 N N . ASP A 1 81 ? -17.485 -1.225 22.532 1.00 86.56 81 ASP A N 1
ATOM 663 C CA . ASP A 1 81 ? -17.576 -2.557 23.143 1.00 86.56 81 ASP A CA 1
ATOM 664 C C . ASP A 1 81 ? -16.989 -2.554 24.559 1.00 86.56 81 ASP A C 1
ATOM 666 O O . ASP A 1 81 ? -17.612 -3.026 25.511 1.00 86.56 81 ASP A O 1
ATOM 670 N N . ARG A 1 82 ? -15.835 -1.896 24.729 1.00 84.75 82 ARG A N 1
ATOM 671 C CA . ARG A 1 82 ? -15.181 -1.771 26.031 1.00 84.75 82 ARG A CA 1
ATOM 672 C C . ARG A 1 82 ? -16.006 -0.959 27.028 1.00 84.75 82 ARG A C 1
ATOM 674 O O . ARG A 1 82 ? -16.142 -1.385 28.173 1.00 84.75 82 ARG A O 1
ATOM 681 N N . SER A 1 83 ? -16.579 0.170 26.610 1.00 87.00 83 SER A N 1
ATOM 682 C CA . SER A 1 83 ? -17.460 0.973 27.467 1.00 87.00 83 SER A CA 1
ATOM 683 C C . SER A 1 83 ? -18.741 0.231 27.855 1.00 87.00 83 SER A C 1
ATOM 685 O O . SER A 1 83 ? -19.182 0.338 28.999 1.00 87.00 83 SER A O 1
ATOM 687 N N . LEU A 1 84 ? -19.323 -0.550 26.939 1.00 87.06 84 LEU A N 1
ATOM 688 C CA . LEU A 1 84 ? -20.506 -1.367 27.216 1.00 87.06 84 LEU A CA 1
ATOM 689 C C . LEU A 1 84 ? -20.196 -2.457 28.253 1.00 87.06 84 LEU A C 1
ATOM 691 O O . LEU A 1 84 ? -20.953 -2.640 29.207 1.00 87.06 84 LEU A O 1
ATOM 695 N N . LEU A 1 85 ? -19.062 -3.142 28.097 1.00 86.31 85 LEU A N 1
ATOM 696 C CA . LEU A 1 85 ? -18.586 -4.157 29.037 1.00 86.31 85 LEU A CA 1
ATOM 697 C C . LEU A 1 85 ? -18.365 -3.574 30.435 1.00 86.31 85 LEU A C 1
ATOM 699 O O . LEU A 1 85 ? -18.780 -4.177 31.425 1.00 86.31 85 LEU A O 1
ATOM 703 N N . GLU A 1 86 ? -17.759 -2.388 30.533 1.00 86.12 86 GLU A N 1
ATOM 704 C CA . GLU A 1 86 ? -17.612 -1.701 31.818 1.00 86.12 86 GLU A CA 1
ATOM 705 C C . GLU A 1 86 ? -18.967 -1.326 32.426 1.00 86.12 86 GLU A C 1
ATOM 707 O O . GLU A 1 86 ? -19.181 -1.577 33.611 1.00 86.12 86 GLU A O 1
ATOM 712 N N . TYR A 1 87 ? -19.911 -0.790 31.648 1.00 82.00 87 TYR A N 1
ATOM 713 C CA . TYR A 1 87 ? -21.253 -0.472 32.147 1.00 82.00 87 TYR A CA 1
ATOM 714 C C . TYR A 1 87 ? -21.975 -1.712 32.696 1.00 82.00 87 TYR A C 1
ATOM 716 O O . TYR A 1 87 ? -22.493 -1.690 33.814 1.00 82.00 87 TYR A O 1
ATOM 724 N N . VAL A 1 88 ? -21.969 -2.817 31.947 1.00 85.75 88 VAL A N 1
ATOM 725 C CA . VAL A 1 88 ? -22.605 -4.079 32.350 1.00 85.75 88 VAL A CA 1
ATOM 726 C C . VAL A 1 88 ? -21.951 -4.652 33.608 1.00 85.75 88 VAL A C 1
ATOM 728 O O . VAL A 1 88 ? -22.652 -5.096 34.515 1.00 85.75 88 VAL A O 1
ATOM 731 N N . ASN A 1 89 ? -20.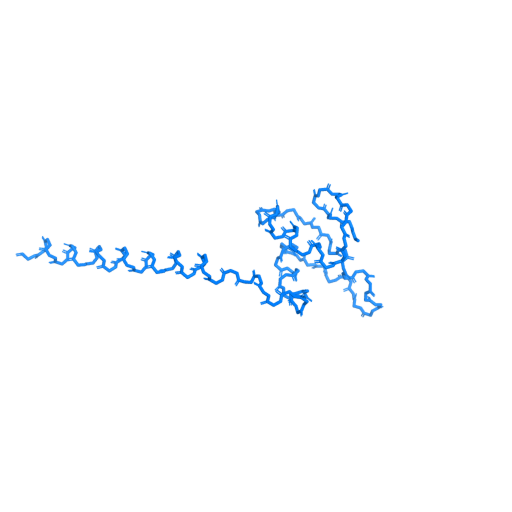624 -4.607 33.717 1.00 82.38 89 ASN A N 1
ATOM 732 C CA . ASN A 1 89 ? -19.923 -5.101 34.903 1.00 82.38 89 ASN A CA 1
ATOM 733 C C . ASN A 1 89 ? -20.261 -4.295 36.164 1.00 82.38 89 ASN A C 1
ATOM 735 O O . ASN A 1 89 ? -20.532 -4.898 37.202 1.00 82.38 89 ASN A O 1
ATOM 739 N N . HIS A 1 90 ? -20.320 -2.962 36.073 1.00 74.88 90 HIS A N 1
ATOM 740 C CA . HIS A 1 90 ? -20.749 -2.108 37.188 1.00 74.88 90 HIS A CA 1
ATOM 741 C C . HIS A 1 90 ? -22.229 -2.320 37.552 1.00 74.88 90 HIS A C 1
ATOM 743 O O . HIS A 1 90 ? -22.595 -2.291 38.725 1.00 74.88 90 HIS A O 1
ATOM 749 N N . SER A 1 91 ? -23.077 -2.595 36.557 1.00 70.88 91 SER A N 1
ATOM 750 C CA . SER A 1 91 ? -24.5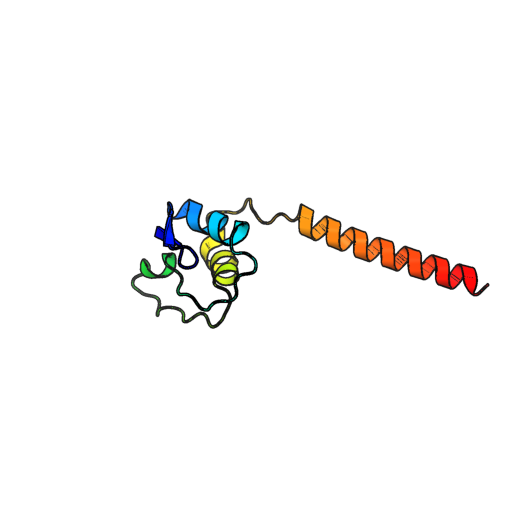08 -2.866 36.760 1.00 70.88 91 SER A CA 1
ATOM 751 C C . SER A 1 91 ? -24.762 -4.201 37.468 1.00 70.88 91 SER A C 1
ATOM 753 O O . SER A 1 91 ? -25.689 -4.304 38.257 1.00 70.88 91 SER A O 1
ATOM 755 N N . ASN A 1 92 ? -23.939 -5.221 37.202 1.00 63.88 92 ASN A N 1
ATOM 756 C CA . ASN A 1 92 ? -24.057 -6.550 37.817 1.00 63.88 92 ASN A CA 1
ATOM 757 C C . ASN A 1 92 ? -23.398 -6.657 39.204 1.00 63.88 92 ASN A C 1
ATOM 759 O O . ASN A 1 92 ? -23.530 -7.686 39.863 1.00 63.88 92 ASN A O 1
ATOM 763 N N . THR A 1 93 ? -22.646 -5.637 39.630 1.00 60.22 93 THR A N 1
ATOM 764 C CA . THR A 1 93 ? -21.998 -5.575 40.954 1.00 60.22 93 THR A CA 1
ATOM 765 C C . THR A 1 93 ? -22.747 -4.694 41.963 1.00 60.22 93 THR A C 1
ATOM 767 O O . THR A 1 93 ? -22.255 -4.519 43.078 1.00 60.22 93 THR A O 1
ATOM 770 N N . THR A 1 94 ? -23.935 -4.187 41.604 1.00 52.00 94 THR A N 1
ATOM 771 C CA . THR A 1 94 ? -24.866 -3.458 42.491 1.00 52.00 94 THR A CA 1
ATOM 772 C C . THR A 1 94 ? -26.107 -4.303 42.758 1.00 52.00 94 THR A C 1
ATOM 774 O O . THR A 1 94 ? -26.589 -4.288 43.912 1.00 52.00 94 THR A O 1
#

Radius of gyration: 19.86 Å; chains: 1; bounding box: 47×23×58 Å

Organism: Nannospalax galili (NCBI:txid1026970)

InterPro domains:
  IPR008598 Di19, zinc-binding domain [PF05605] (3-58)
  IPR051438 RNF E3 ubiquitin-protein ligase [PTHR46016] (1-93)

Secondary structure (DSSP, 8-state):
-B-TTT--B--HHHHHHHHHHHHTT-------SSGGG-TTS------S-HHHHHHHHSGGG-TT---HHHHHHHHHHHHHHHHHHHHHHHHHT-